Protein AF-A0A1K1QLM5-F1 (afdb_monomer_lite)

Secondary structure (DSSP, 8-state):
--EEEEE--TTPPPEEEEEE----HHHHHHHHT--GGGS-SEEE-TT-SS--EEEEEEEETTEEEEEEEES---TTTTHHHHHHHHHS-GGGPPP--HHHHHHHHHHH-GGG-EEE----

Radius of gyration: 15.7 Å; chains: 1; bounding box: 40×31×37 Å

Sequence (120 aa):
MTITFRGELENEKDSILYATTNLPSSKIRKLSEINVDSLGVFYSNPCIADGDIKVYEFIKGSKTKRIQIQNYYHSELSPTVELINEIVPDKFKMYYDKADLIESLERCGQSQIRMSWDEN

Structure (mmCIF, N/CA/C/O backbone):
data_AF-A0A1K1QLM5-F1
#
_entry.id   AF-A0A1K1QLM5-F1
#
loop_
_atom_site.group_PDB
_atom_site.id
_atom_site.type_symbol
_atom_site.label_atom_id
_atom_site.label_alt_id
_atom_site.label_comp_id
_atom_site.label_asym_id
_atom_site.label_entity_id
_atom_site.label_seq_id
_atom_site.pdbx_PDB_ins_code
_atom_site.Cartn_x
_atom_site.Cartn_y
_atom_site.Cartn_z
_atom_site.occupancy
_atom_site.B_iso_or_equiv
_atom_site.auth_seq_id
_atom_site.auth_comp_id
_atom_site.auth_asym_id
_atom_site.auth_atom_id
_atom_site.pdbx_PDB_model_num
ATOM 1 N N . MET A 1 1 ? -7.301 -4.350 15.542 1.00 74.81 1 MET A N 1
ATOM 2 C CA . MET A 1 1 ? -7.401 -4.003 14.109 1.00 74.81 1 MET A CA 1
ATOM 3 C C . MET A 1 1 ? -8.792 -4.397 13.645 1.00 74.81 1 MET A C 1
ATOM 5 O O . MET A 1 1 ? -9.299 -5.404 14.121 1.00 74.81 1 MET A O 1
ATOM 9 N N . THR A 1 2 ? -9.390 -3.608 12.762 1.00 85.75 2 THR A N 1
ATOM 10 C CA . THR A 1 2 ? -10.685 -3.887 12.129 1.00 85.75 2 THR A CA 1
ATOM 11 C C . THR A 1 2 ? -10.489 -3.658 10.639 1.00 85.75 2 THR A C 1
ATOM 13 O O . THR A 1 2 ? -9.841 -2.680 10.272 1.00 85.75 2 THR A O 1
ATOM 16 N N . ILE A 1 3 ? -11.006 -4.546 9.793 1.00 85.88 3 ILE A N 1
ATOM 17 C CA . ILE A 1 3 ? -11.083 -4.296 8.350 1.00 85.88 3 ILE A CA 1
ATOM 18 C C . ILE A 1 3 ? -12.497 -3.816 8.060 1.00 85.88 3 ILE A C 1
ATOM 20 O O . ILE A 1 3 ? -13.448 -4.523 8.390 1.00 85.88 3 ILE A O 1
ATOM 24 N N . THR A 1 4 ? -12.620 -2.638 7.452 1.00 88.62 4 THR A N 1
ATOM 25 C CA . THR A 1 4 ? -13.902 -2.009 7.121 1.00 88.62 4 THR A CA 1
ATOM 26 C C . THR A 1 4 ? -13.894 -1.604 5.654 1.00 88.62 4 THR A C 1
ATOM 28 O O . THR A 1 4 ? -13.027 -0.841 5.240 1.00 88.62 4 THR A O 1
ATOM 31 N N . PHE A 1 5 ? -14.873 -2.079 4.889 1.00 86.88 5 PHE A N 1
ATOM 32 C CA . PHE A 1 5 ? -15.159 -1.604 3.539 1.00 86.88 5 PHE A CA 1
ATOM 33 C C . PHE A 1 5 ? -16.334 -0.646 3.610 1.00 86.88 5 PHE A C 1
ATOM 35 O O . PHE A 1 5 ? -17.389 -0.987 4.157 1.00 86.88 5 PHE A O 1
ATOM 42 N N . ARG A 1 6 ? -16.135 0.547 3.060 1.00 86.44 6 ARG A N 1
ATOM 43 C CA . ARG A 1 6 ? -17.157 1.582 2.957 1.00 86.44 6 ARG A CA 1
ATOM 44 C C . ARG A 1 6 ? -17.550 1.762 1.502 1.00 86.44 6 ARG A C 1
ATOM 46 O O . ARG A 1 6 ? -16.713 1.606 0.616 1.00 86.44 6 ARG A O 1
ATOM 53 N N . GLY A 1 7 ? -18.829 2.018 1.281 1.00 80.44 7 GLY A N 1
ATOM 54 C CA . GLY A 1 7 ? -19.364 2.388 -0.017 1.00 80.44 7 GLY A CA 1
ATOM 55 C C . GLY A 1 7 ? -19.505 3.896 -0.083 1.00 80.44 7 GLY A C 1
ATOM 56 O O . GLY A 1 7 ? -20.180 4.478 0.763 1.00 80.44 7 GLY A O 1
ATOM 57 N N . GLU A 1 8 ? -18.887 4.498 -1.092 1.00 65.81 8 GLU A N 1
ATOM 58 C CA . GLU A 1 8 ? -19.077 5.900 -1.448 1.00 65.81 8 GLU A CA 1
ATOM 59 C C . GLU A 1 8 ? -19.290 5.957 -2.964 1.00 65.81 8 GLU A C 1
ATOM 61 O O . GLU A 1 8 ? -18.350 5.810 -3.744 1.00 65.81 8 GLU A O 1
ATOM 66 N N . LEU A 1 9 ? -20.544 6.103 -3.391 1.00 61.78 9 LEU A N 1
ATOM 67 C CA . LEU A 1 9 ? -20.874 6.558 -4.740 1.00 61.78 9 LEU A CA 1
ATOM 68 C C . LEU A 1 9 ? -21.291 8.025 -4.662 1.00 61.78 9 LEU A C 1
ATOM 70 O O . LEU A 1 9 ? -21.792 8.491 -3.636 1.00 61.78 9 LEU A O 1
ATOM 74 N N . GLU A 1 10 ? -21.082 8.766 -5.748 1.00 57.22 10 GLU A N 1
ATOM 75 C CA . GLU A 1 10 ? -21.522 10.156 -5.841 1.00 57.22 10 GLU A CA 1
ATOM 76 C C . GLU A 1 10 ? -23.041 10.229 -5.578 1.00 57.22 10 GLU A C 1
ATOM 78 O O . GLU A 1 10 ? -23.832 9.631 -6.306 1.00 57.22 10 GLU A O 1
ATOM 83 N N . ASN A 1 11 ? -23.441 10.964 -4.531 1.00 69.31 11 ASN A N 1
ATOM 84 C CA . ASN A 1 11 ? -24.813 11.089 -3.999 1.00 69.31 11 ASN A CA 1
ATOM 85 C C . ASN A 1 11 ? -25.336 9.942 -3.110 1.00 69.31 11 ASN A C 1
ATOM 87 O O . ASN A 1 11 ? -26.511 9.960 -2.735 1.00 69.31 11 ASN A O 1
ATOM 91 N N . GLU A 1 12 ? -24.497 8.990 -2.702 1.00 69.69 12 GLU A N 1
ATOM 92 C CA . GLU A 1 12 ? -24.855 7.998 -1.685 1.00 69.69 12 GLU A CA 1
ATOM 93 C C . GLU A 1 12 ? -24.333 8.384 -0.295 1.00 69.69 12 GLU A C 1
ATOM 95 O O . GLU A 1 12 ? -23.310 9.049 -0.133 1.00 69.69 12 GLU A O 1
ATOM 100 N N . LYS A 1 13 ? -25.068 7.976 0.745 1.00 72.31 13 LYS A N 1
ATOM 101 C CA . LYS A 1 13 ? -24.639 8.164 2.132 1.00 72.31 13 LYS A CA 1
ATOM 102 C C . LYS A 1 13 ? -23.545 7.147 2.457 1.00 72.31 13 LYS A C 1
ATOM 104 O O . LYS A 1 13 ? -23.764 5.958 2.234 1.00 72.31 13 LYS A O 1
ATOM 109 N N . ASP A 1 14 ? -22.443 7.608 3.057 1.00 80.56 14 ASP A N 1
ATOM 110 C CA . ASP A 1 14 ? -21.376 6.736 3.571 1.00 80.56 14 ASP A CA 1
ATOM 111 C C . ASP A 1 14 ? -21.991 5.597 4.401 1.00 80.56 14 ASP A C 1
ATOM 113 O O . ASP A 1 14 ? -22.734 5.819 5.370 1.00 80.56 14 ASP A O 1
ATOM 117 N N . SER A 1 15 ? -21.736 4.368 3.961 1.00 86.31 15 SER A N 1
ATOM 118 C CA . SER A 1 15 ? -22.265 3.160 4.574 1.00 86.31 15 SER A CA 1
ATOM 119 C C . SER A 1 15 ? -21.191 2.084 4.669 1.00 86.31 15 SER A C 1
ATOM 121 O O . SER A 1 15 ? -20.355 1.901 3.784 1.00 86.31 15 SER A O 1
ATOM 123 N N . ILE A 1 16 ? -21.219 1.340 5.775 1.00 89.38 16 ILE A N 1
ATOM 124 C CA . ILE A 1 16 ? -20.337 0.190 5.972 1.00 89.38 16 ILE A CA 1
ATOM 125 C C . ILE A 1 16 ? -20.916 -0.989 5.188 1.00 89.38 16 ILE A C 1
ATOM 127 O O . ILE A 1 16 ? -21.965 -1.522 5.547 1.00 89.38 16 ILE A O 1
ATOM 131 N N . LEU A 1 17 ? -20.209 -1.419 4.146 1.00 89.81 17 LEU A N 1
ATOM 132 C CA . LEU A 1 17 ? -20.589 -2.564 3.313 1.00 89.81 17 LEU A CA 1
ATOM 133 C C . LEU A 1 17 ? -20.152 -3.894 3.932 1.00 89.81 17 LEU A C 1
ATOM 135 O O . LEU A 1 17 ? -20.796 -4.926 3.740 1.00 89.81 17 LEU A O 1
ATOM 139 N N . TYR A 1 18 ? -19.034 -3.872 4.657 1.00 90.38 18 TYR A N 1
ATOM 140 C CA . TYR A 1 18 ? -18.491 -5.022 5.368 1.00 90.38 18 TYR A CA 1
ATOM 141 C C . TYR A 1 18 ? -17.552 -4.564 6.475 1.00 90.38 18 TYR A C 1
ATOM 143 O O . TYR A 1 18 ? -16.768 -3.635 6.289 1.00 90.38 18 TYR A O 1
ATOM 151 N N . ALA A 1 19 ? -17.601 -5.244 7.615 1.00 92.12 19 ALA A N 1
ATOM 152 C CA . ALA A 1 19 ? -16.630 -5.066 8.678 1.00 92.12 19 ALA A CA 1
ATOM 153 C C . ALA A 1 19 ? -16.320 -6.407 9.340 1.00 92.12 19 ALA A C 1
ATOM 155 O O . ALA A 1 19 ? -17.219 -7.217 9.572 1.00 92.12 19 ALA A O 1
ATOM 156 N N . THR A 1 20 ? -15.054 -6.632 9.677 1.00 90.25 20 THR A N 1
ATOM 157 C CA . THR A 1 20 ? -14.638 -7.789 10.473 1.00 90.25 20 THR A CA 1
ATOM 158 C C . THR A 1 20 ? -13.543 -7.419 11.463 1.00 90.25 20 THR A C 1
ATOM 160 O O . THR A 1 20 ? -12.608 -6.672 11.161 1.00 90.25 20 THR A O 1
ATOM 163 N N . THR A 1 21 ? -13.669 -7.966 12.668 1.00 88.81 21 THR A N 1
ATOM 164 C CA . THR A 1 21 ? -12.654 -7.949 13.729 1.00 88.81 21 THR A CA 1
ATOM 165 C C . THR A 1 21 ? -12.020 -9.325 13.928 1.00 88.81 21 THR A C 1
ATOM 167 O O . THR A 1 21 ? -11.036 -9.444 14.657 1.00 88.81 21 THR A O 1
ATOM 170 N N . ASN A 1 22 ? -12.549 -10.362 13.266 1.00 85.38 22 ASN A N 1
ATOM 171 C CA . ASN A 1 22 ? -11.998 -11.709 13.307 1.00 85.38 22 ASN A CA 1
ATOM 172 C C . ASN A 1 22 ? -10.812 -11.796 12.347 1.00 85.38 22 ASN A C 1
ATOM 174 O O . ASN A 1 22 ? -10.950 -12.163 11.181 1.00 85.38 22 ASN A O 1
ATOM 178 N N . LEU A 1 23 ? -9.655 -11.372 12.842 1.00 83.00 23 LEU A N 1
ATOM 179 C CA . LEU A 1 23 ? -8.443 -11.248 12.057 1.00 83.00 23 LEU A CA 1
ATOM 180 C C . LEU A 1 23 ? -7.375 -12.217 12.597 1.00 83.00 23 LEU A C 1
ATOM 182 O O . LEU A 1 23 ? -7.149 -12.262 13.809 1.00 83.00 23 LEU A O 1
ATOM 186 N N . PRO A 1 24 ? -6.681 -12.979 11.735 1.00 83.62 24 PRO A N 1
ATOM 187 C CA . PRO A 1 24 ? -5.674 -13.939 12.173 1.00 83.62 24 PRO A CA 1
ATOM 188 C C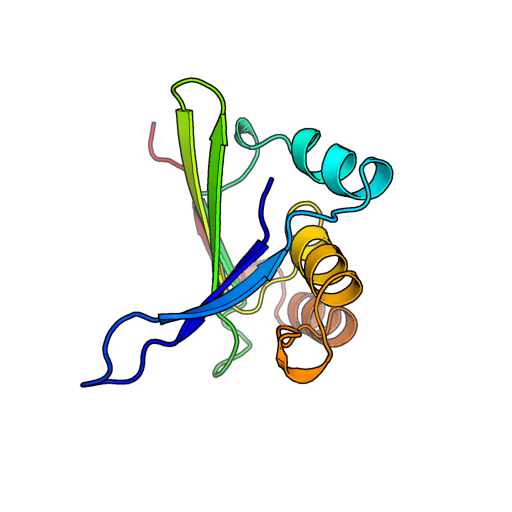 . PRO A 1 24 ? -4.464 -13.228 12.797 1.00 83.62 24 PRO A C 1
ATOM 190 O O . PRO A 1 24 ? -3.661 -12.604 12.098 1.00 83.62 24 PRO A O 1
ATOM 193 N N . SER A 1 25 ? -4.300 -13.359 14.118 1.00 81.81 25 SER A N 1
ATOM 194 C CA . SER A 1 25 ? -3.278 -12.653 14.911 1.00 81.81 25 SER A CA 1
ATOM 195 C C . SER A 1 25 ? -1.854 -12.835 14.380 1.00 81.81 25 SER A C 1
ATOM 197 O O . SER A 1 25 ? -1.076 -11.882 14.352 1.00 81.81 25 SER A O 1
ATOM 199 N N . SER A 1 26 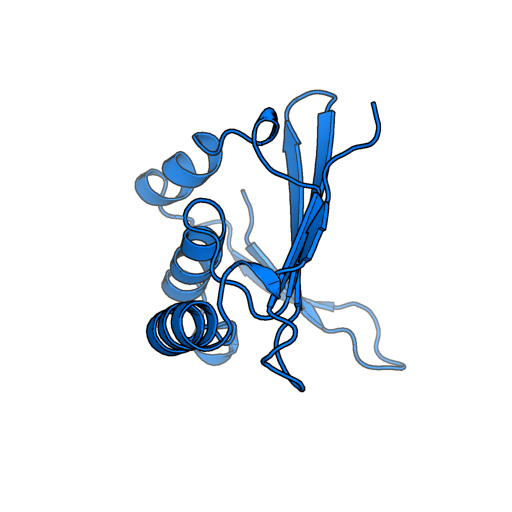? -1.514 -14.042 13.915 1.00 79.94 26 SER A N 1
ATOM 200 C CA . SER A 1 26 ? -0.199 -14.352 13.337 1.00 79.94 26 SER A CA 1
ATOM 201 C C . SER A 1 26 ? 0.091 -13.566 12.059 1.00 79.94 26 SER A C 1
ATOM 203 O O . SER A 1 26 ? 1.239 -13.199 11.817 1.00 79.94 26 SER A O 1
ATOM 205 N N . LYS A 1 27 ? -0.935 -13.274 11.252 1.00 73.12 27 LYS A N 1
ATOM 206 C CA . LYS A 1 27 ? -0.773 -12.513 10.014 1.00 73.12 27 LYS A CA 1
ATOM 207 C C . LYS A 1 27 ? -0.779 -11.003 10.262 1.00 73.12 27 LYS A C 1
ATOM 209 O O . LYS A 1 27 ? 0.034 -10.302 9.673 1.00 73.12 27 LYS A O 1
ATOM 214 N N . ILE A 1 28 ? -1.612 -10.508 11.184 1.00 80.62 28 ILE A N 1
ATOM 215 C CA . ILE A 1 28 ? -1.631 -9.077 11.549 1.00 80.62 28 ILE A CA 1
ATOM 216 C C . ILE A 1 28 ? -0.313 -8.639 12.180 1.00 80.62 28 ILE A C 1
ATOM 218 O O . ILE A 1 28 ? 0.136 -7.522 11.944 1.00 80.62 28 ILE A O 1
ATOM 222 N N . ARG A 1 29 ? 0.326 -9.506 12.975 1.00 83.19 29 ARG A N 1
ATOM 223 C CA . ARG A 1 29 ? 1.603 -9.177 13.619 1.00 83.19 29 ARG A CA 1
ATOM 224 C C . ARG A 1 29 ? 2.664 -8.735 12.605 1.00 83.19 29 ARG A C 1
ATOM 226 O O . ARG A 1 29 ? 3.392 -7.790 12.891 1.00 83.19 29 ARG A O 1
ATOM 233 N N . LYS A 1 30 ? 2.669 -9.312 11.400 1.00 80.44 30 LYS A N 1
ATOM 234 C CA . LYS A 1 30 ? 3.572 -8.905 10.311 1.00 80.44 30 LYS A CA 1
ATOM 235 C C . LYS A 1 30 ? 3.401 -7.434 9.913 1.00 80.44 30 LYS A C 1
ATOM 237 O O . LYS A 1 30 ? 4.378 -6.774 9.597 1.00 80.44 30 LYS A O 1
ATOM 242 N N . LEU A 1 31 ? 2.184 -6.885 9.994 1.00 82.69 31 LEU A N 1
ATOM 243 C CA . LEU A 1 31 ? 1.930 -5.465 9.712 1.00 82.69 31 LEU A CA 1
ATOM 244 C C . LEU A 1 31 ? 2.581 -4.543 10.749 1.00 82.69 31 LEU A C 1
ATOM 246 O O . LEU A 1 31 ? 3.002 -3.439 10.422 1.00 82.69 31 LEU A O 1
ATOM 250 N N . SER A 1 32 ? 2.670 -4.993 12.004 1.00 82.25 32 SER A N 1
ATOM 251 C CA . SER A 1 32 ? 3.289 -4.212 13.085 1.00 82.25 32 SER A CA 1
ATOM 252 C C . SER A 1 32 ? 4.817 -4.141 12.990 1.00 82.25 32 SER A C 1
ATOM 254 O O . SER A 1 32 ? 5.427 -3.264 13.606 1.00 82.25 32 SER A O 1
ATOM 256 N N . GLU A 1 33 ? 5.414 -5.049 12.213 1.00 85.81 33 GLU A N 1
ATOM 257 C CA . GLU A 1 33 ? 6.857 -5.159 11.978 1.00 85.81 33 GLU A CA 1
ATOM 258 C C . GLU A 1 33 ? 7.338 -4.230 10.847 1.00 85.81 33 GLU A C 1
ATOM 260 O O . GLU A 1 33 ? 8.541 -4.028 10.711 1.00 85.81 33 GLU A O 1
ATOM 265 N N . ILE A 1 34 ? 6.421 -3.610 10.088 1.00 87.31 34 ILE A N 1
ATOM 266 C CA . ILE A 1 34 ? 6.754 -2.632 9.041 1.00 87.31 34 ILE A CA 1
ATOM 267 C C . ILE A 1 34 ? 7.466 -1.427 9.667 1.00 87.31 34 ILE A C 1
ATOM 269 O O . ILE A 1 34 ? 6.945 -0.768 10.579 1.00 87.31 34 ILE A O 1
ATOM 273 N N . ASN A 1 35 ? 8.656 -1.111 9.152 1.00 88.50 35 ASN A N 1
ATOM 274 C CA . ASN A 1 35 ? 9.419 0.050 9.584 1.00 88.50 35 ASN A CA 1
ATOM 275 C C . ASN A 1 35 ? 8.960 1.306 8.833 1.00 88.50 35 ASN A C 1
ATOM 277 O O . ASN A 1 35 ? 9.562 1.742 7.861 1.00 88.50 35 ASN A O 1
ATOM 281 N N . VAL A 1 36 ? 7.877 1.911 9.312 1.00 87.94 36 VAL A N 1
ATOM 282 C CA . VAL A 1 36 ? 7.248 3.092 8.693 1.00 87.94 36 VAL A CA 1
ATOM 283 C C . VAL A 1 36 ? 8.227 4.266 8.502 1.00 87.94 36 VAL A C 1
ATOM 285 O O . VAL A 1 36 ? 8.122 5.014 7.528 1.00 87.94 36 VAL A O 1
ATOM 288 N N . ASP A 1 37 ? 9.208 4.421 9.396 1.00 87.75 37 ASP A N 1
ATOM 289 C CA . ASP A 1 37 ? 10.192 5.504 9.315 1.00 87.75 37 ASP A CA 1
ATOM 290 C C . ASP A 1 37 ? 11.151 5.329 8.112 1.00 87.75 37 ASP A C 1
ATOM 292 O O . ASP A 1 37 ? 11.608 6.330 7.569 1.00 87.75 37 ASP A O 1
ATOM 296 N N . SER A 1 38 ? 11.402 4.100 7.630 1.00 90.81 38 SER A N 1
ATOM 297 C CA . SER A 1 38 ? 12.276 3.839 6.468 1.00 90.81 38 SER A CA 1
ATOM 298 C C . SER A 1 38 ? 11.572 3.878 5.114 1.00 90.81 38 SER A C 1
ATOM 300 O O . SER A 1 38 ? 12.212 3.621 4.099 1.00 90.81 38 SER A O 1
ATOM 302 N N . LEU A 1 39 ? 10.273 4.170 5.078 1.00 93.12 39 LEU A N 1
ATOM 303 C CA . LEU A 1 39 ? 9.501 4.240 3.838 1.00 93.12 39 LEU A CA 1
ATOM 304 C C . LEU A 1 39 ? 9.449 5.674 3.296 1.00 93.12 39 LEU A C 1
ATOM 306 O O . LEU A 1 39 ? 9.458 6.636 4.059 1.00 93.12 39 LEU A O 1
ATOM 310 N N . GLY A 1 40 ? 9.369 5.832 1.983 1.00 94.38 40 GLY A N 1
ATOM 311 C CA . GLY A 1 40 ? 9.040 7.089 1.322 1.00 94.38 40 GLY A CA 1
ATOM 312 C C . GLY A 1 40 ? 7.556 7.415 1.473 1.00 94.38 40 GLY A C 1
ATOM 313 O O . GLY A 1 40 ? 6.786 6.641 2.044 1.00 94.38 40 GLY A O 1
ATOM 314 N N . VAL A 1 41 ? 7.143 8.561 0.944 1.00 96.19 41 VAL A N 1
ATOM 315 C CA . VAL A 1 41 ? 5.733 8.993 0.936 1.00 96.19 41 VAL A CA 1
ATOM 316 C C . VAL A 1 41 ? 5.047 8.736 -0.398 1.00 96.19 41 VAL A C 1
ATOM 318 O O . VAL A 1 41 ? 3.819 8.720 -0.472 1.00 96.19 41 VAL A O 1
ATOM 321 N N . PHE A 1 42 ? 5.823 8.502 -1.454 1.00 96.81 42 PHE A N 1
ATOM 322 C CA . PHE A 1 42 ? 5.302 8.266 -2.791 1.00 96.81 42 PHE A CA 1
ATOM 323 C C . PHE A 1 42 ? 6.163 7.266 -3.552 1.00 96.81 42 PHE A C 1
ATOM 325 O O . PHE A 1 42 ? 7.388 7.388 -3.572 1.00 96.81 42 PHE A O 1
ATOM 332 N N . TYR A 1 43 ? 5.501 6.324 -4.219 1.00 95.94 43 TYR A N 1
ATOM 333 C CA . TYR A 1 43 ? 6.097 5.365 -5.141 1.00 95.94 43 TYR A CA 1
ATOM 334 C C . TYR A 1 43 ? 5.198 5.231 -6.363 1.00 95.94 43 TYR A C 1
ATOM 336 O O . TYR A 1 43 ? 4.008 4.940 -6.227 1.00 95.94 43 TYR A O 1
ATOM 344 N N . SER A 1 44 ? 5.744 5.423 -7.559 1.00 95.12 44 SER A N 1
ATOM 345 C CA . SER A 1 44 ? 4.967 5.323 -8.790 1.00 95.12 44 SER A CA 1
ATOM 346 C C . SER A 1 44 ? 5.770 4.712 -9.928 1.00 95.12 44 SER A C 1
ATOM 348 O O . SER A 1 44 ? 6.904 5.118 -10.203 1.00 95.12 44 SER A O 1
ATOM 350 N N . ASN A 1 45 ? 5.151 3.736 -10.591 1.00 95.00 45 ASN A N 1
ATOM 351 C CA . ASN A 1 45 ? 5.582 3.230 -11.885 1.00 95.00 45 ASN A CA 1
ATOM 352 C C . ASN A 1 45 ? 4.772 3.936 -12.989 1.00 95.00 45 ASN A C 1
ATOM 354 O O . ASN A 1 45 ? 3.624 3.557 -13.239 1.00 95.00 45 ASN A O 1
ATOM 358 N N . PRO A 1 46 ? 5.338 4.946 -13.671 1.00 93.38 46 PRO A N 1
ATOM 359 C CA . PRO A 1 46 ? 4.604 5.695 -14.686 1.00 93.38 46 PRO A CA 1
ATOM 360 C C . PRO A 1 46 ? 4.434 4.926 -16.004 1.00 93.38 46 PRO A C 1
ATOM 362 O O . PRO A 1 46 ? 3.708 5.393 -16.876 1.00 93.38 46 PRO A O 1
ATOM 365 N N . CYS A 1 47 ? 5.091 3.772 -16.177 1.00 92.50 47 CYS A N 1
ATOM 366 C CA . CYS A 1 47 ? 4.961 2.964 -17.389 1.00 92.50 47 CYS A CA 1
ATOM 367 C C . CYS A 1 47 ? 3.613 2.233 -17.489 1.00 92.50 47 CYS A C 1
ATOM 369 O O . CYS A 1 47 ? 3.296 1.684 -18.543 1.00 92.50 47 CYS A O 1
ATOM 371 N N . ILE A 1 48 ? 2.819 2.228 -16.415 1.00 88.81 48 ILE A N 1
ATOM 372 C CA . ILE A 1 48 ? 1.435 1.752 -16.412 1.00 88.81 48 ILE A CA 1
ATOM 373 C C . ILE A 1 48 ? 0.529 2.991 -16.407 1.00 88.81 48 ILE A C 1
ATOM 375 O O . ILE A 1 48 ? 0.463 3.709 -15.409 1.00 88.81 48 ILE A O 1
ATOM 379 N N . ALA A 1 49 ? -0.112 3.266 -17.548 1.00 77.38 49 ALA A N 1
ATOM 380 C CA . ALA A 1 49 ? -0.856 4.508 -17.788 1.00 77.38 49 ALA A CA 1
ATOM 381 C C . ALA A 1 49 ? -2.196 4.581 -17.041 1.00 77.38 49 ALA A C 1
ATOM 383 O O . ALA A 1 49 ? -2.585 5.654 -16.591 1.00 77.38 49 ALA A O 1
ATOM 384 N N . ASP A 1 50 ? -2.880 3.447 -16.914 1.00 77.00 50 ASP A N 1
ATOM 385 C CA . ASP A 1 50 ? -4.175 3.332 -16.256 1.00 77.00 50 ASP A CA 1
ATOM 386 C C . ASP A 1 50 ? -4.064 2.206 -15.239 1.00 77.00 50 ASP A C 1
ATOM 388 O O . ASP A 1 50 ? -3.591 1.115 -15.569 1.00 77.00 50 ASP A O 1
ATOM 392 N N . GLY A 1 51 ? -4.401 2.475 -13.984 1.00 77.69 51 GLY A N 1
ATOM 393 C CA . GLY A 1 51 ? -4.173 1.467 -12.968 1.00 77.69 51 GLY A CA 1
ATOM 394 C C . GLY A 1 51 ? -4.561 1.872 -11.564 1.00 77.69 51 GLY A C 1
ATOM 395 O O . GLY A 1 51 ? -5.477 2.654 -11.331 1.00 77.69 51 GLY A O 1
ATOM 396 N N . ASP A 1 52 ? -3.880 1.256 -10.617 1.00 85.88 52 ASP A N 1
ATOM 397 C CA . ASP A 1 52 ? -4.305 1.183 -9.239 1.00 85.88 52 ASP A CA 1
ATOM 398 C C . ASP A 1 52 ? -3.487 2.128 -8.354 1.00 85.88 52 ASP A C 1
ATOM 400 O O . ASP A 1 52 ? -2.254 2.202 -8.424 1.00 85.88 52 ASP A O 1
ATOM 404 N N . ILE A 1 53 ? -4.213 2.862 -7.510 1.00 91.56 53 ILE A N 1
ATOM 405 C CA . ILE A 1 53 ? -3.659 3.770 -6.514 1.00 91.56 53 ILE A CA 1
ATOM 406 C C . ILE A 1 53 ? -4.059 3.246 -5.142 1.00 91.56 53 ILE A C 1
ATOM 408 O O . ILE A 1 53 ? -5.241 3.144 -4.817 1.00 91.56 53 ILE A O 1
ATOM 412 N N . LYS A 1 54 ? -3.059 2.979 -4.307 1.00 92.81 54 LYS A N 1
ATOM 413 C CA . LYS A 1 54 ? -3.239 2.562 -2.919 1.00 92.81 54 LYS A CA 1
ATOM 414 C C . LYS A 1 54 ? -2.616 3.592 -1.994 1.00 92.81 54 LYS A C 1
ATOM 416 O O . LYS A 1 54 ? -1.473 4.005 -2.176 1.00 92.81 54 LYS A O 1
ATOM 421 N N . VAL A 1 55 ? -3.379 4.001 -0.989 1.00 94.00 55 VAL A N 1
ATOM 422 C CA . VAL A 1 55 ? -2.931 4.932 0.046 1.00 94.00 55 VAL A CA 1
ATOM 423 C C . VAL A 1 55 ? -2.872 4.180 1.366 1.00 94.00 55 VAL A C 1
ATOM 425 O O . VAL A 1 55 ? -3.876 3.655 1.839 1.00 94.00 55 VAL A O 1
ATOM 428 N N . TYR A 1 56 ? -1.687 4.147 1.957 1.00 92.69 56 TYR A N 1
ATOM 429 C CA . TYR A 1 56 ? -1.421 3.561 3.258 1.00 92.69 56 TYR A CA 1
ATOM 430 C C . TYR A 1 56 ? -1.276 4.672 4.282 1.00 92.69 56 TYR A C 1
ATOM 432 O O . TYR A 1 56 ? -0.413 5.536 4.145 1.00 92.69 56 TYR A O 1
ATOM 440 N N . GLU A 1 57 ? -2.099 4.639 5.321 1.00 92.50 57 GLU A N 1
ATOM 441 C CA . GLU A 1 57 ? -1.961 5.523 6.469 1.00 92.50 57 GLU A CA 1
ATOM 442 C C . GLU A 1 57 ? -1.570 4.695 7.692 1.00 92.50 57 GLU A C 1
ATOM 444 O O . GLU A 1 57 ? -2.303 3.810 8.136 1.00 92.50 57 GLU A O 1
ATOM 449 N N . PHE A 1 58 ? -0.382 4.970 8.221 1.00 89.44 58 PHE A N 1
ATOM 450 C CA . PHE A 1 58 ? 0.146 4.332 9.415 1.00 89.44 58 PHE A CA 1
ATOM 451 C C . PHE A 1 58 ? 0.080 5.302 10.583 1.00 89.44 58 PHE A C 1
ATOM 453 O O . PHE A 1 58 ? 0.648 6.390 10.523 1.00 89.44 58 PHE A O 1
ATOM 460 N N . ILE A 1 59 ? -0.556 4.872 11.671 1.00 88.62 59 ILE A N 1
ATOM 461 C CA . ILE A 1 59 ? -0.628 5.621 12.926 1.00 88.62 59 ILE A CA 1
ATOM 462 C C . ILE A 1 59 ? 0.080 4.793 14.001 1.00 88.62 59 ILE A C 1
ATOM 464 O O . ILE A 1 59 ? -0.384 3.710 14.367 1.00 88.62 59 ILE A O 1
ATOM 468 N N . LYS A 1 60 ? 1.225 5.279 14.496 1.00 82.94 60 LYS A N 1
ATOM 469 C CA . LYS A 1 60 ? 2.035 4.607 15.526 1.00 82.94 60 LYS A CA 1
AT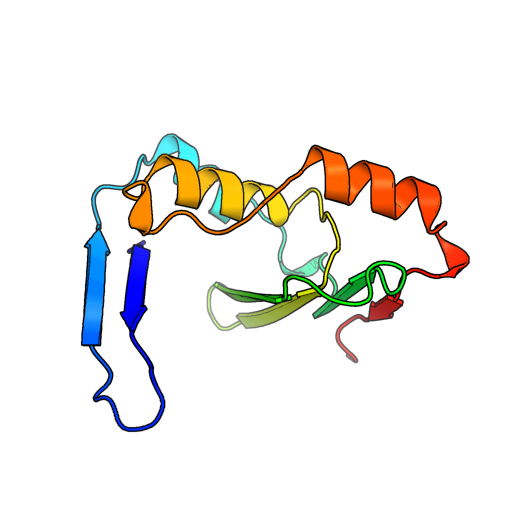OM 470 C C . LYS A 1 60 ? 2.439 5.608 16.608 1.00 82.94 60 LYS A C 1
ATOM 472 O O . LYS A 1 60 ? 3.315 6.448 16.409 1.00 82.94 60 LYS A O 1
ATOM 477 N N . GLY A 1 61 ? 1.801 5.506 17.775 1.00 83.62 61 GLY A N 1
ATOM 478 C CA . GLY A 1 61 ? 1.959 6.498 18.841 1.00 83.62 61 GLY A CA 1
ATOM 479 C C . GLY A 1 61 ? 1.412 7.859 18.401 1.00 83.62 61 GLY A C 1
ATOM 480 O O . GLY A 1 61 ? 0.259 7.943 17.994 1.00 83.62 61 GLY A O 1
ATOM 481 N N . SER A 1 62 ? 2.239 8.905 18.469 1.00 84.94 62 SER A N 1
ATOM 482 C CA . SER A 1 62 ? 1.908 10.258 17.992 1.00 84.94 62 SER A CA 1
ATOM 483 C C . SER A 1 62 ? 2.288 10.518 16.530 1.00 84.94 62 SER A C 1
ATOM 485 O O . SER A 1 62 ? 2.037 11.612 16.028 1.00 84.94 62 SER A O 1
ATOM 487 N N . LYS A 1 63 ? 2.916 9.552 15.847 1.00 82.75 63 LYS A N 1
ATOM 48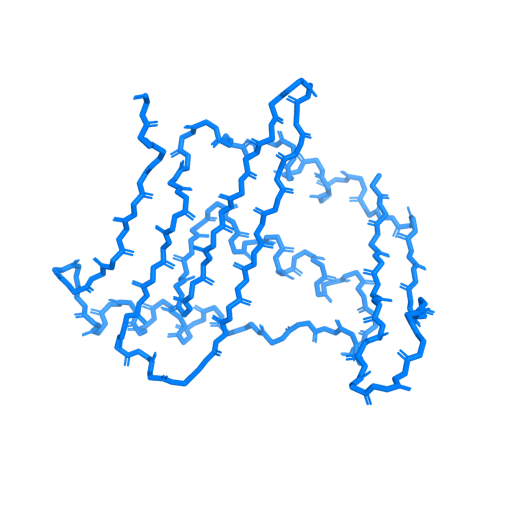8 C CA . LYS A 1 63 ? 3.314 9.691 14.445 1.00 82.75 63 LYS A CA 1
ATOM 489 C C . LYS A 1 63 ? 2.211 9.173 13.527 1.00 82.75 63 LYS A C 1
ATOM 491 O O . LYS A 1 63 ? 1.763 8.035 13.685 1.00 82.75 63 LYS A O 1
ATOM 496 N N . THR A 1 64 ? 1.870 9.977 12.527 1.00 90.56 64 THR A N 1
ATOM 497 C CA . THR A 1 64 ? 1.067 9.566 11.374 1.00 90.56 64 THR A CA 1
ATOM 498 C C . THR A 1 64 ? 1.930 9.685 10.130 1.00 90.56 64 THR A C 1
ATOM 500 O O . THR A 1 64 ? 2.554 10.722 9.923 1.00 90.56 64 THR A O 1
ATOM 503 N N . LYS A 1 65 ? 1.963 8.641 9.302 1.00 91.38 65 LYS A N 1
ATOM 504 C CA . LYS A 1 65 ? 2.630 8.668 8.000 1.00 91.38 65 LYS A CA 1
ATOM 505 C C . LYS A 1 65 ? 1.688 8.180 6.920 1.00 91.38 65 LYS A C 1
ATOM 507 O O . LYS A 1 65 ? 1.071 7.124 7.066 1.00 91.38 65 LYS A O 1
ATOM 512 N N . ARG A 1 66 ? 1.611 8.941 5.834 1.00 95.25 66 ARG A N 1
ATOM 513 C CA . ARG A 1 66 ? 0.793 8.627 4.668 1.00 95.25 66 ARG A CA 1
ATOM 514 C C . ARG A 1 66 ? 1.700 8.310 3.488 1.00 95.25 66 ARG A C 1
ATOM 516 O O . ARG A 1 66 ? 2.582 9.094 3.162 1.00 95.25 66 ARG A O 1
ATOM 523 N N . ILE A 1 67 ? 1.475 7.161 2.866 1.00 96.00 67 ILE A N 1
ATOM 524 C CA . ILE A 1 67 ? 2.280 6.642 1.762 1.00 96.00 67 ILE A CA 1
ATOM 525 C C . ILE A 1 67 ? 1.344 6.329 0.605 1.00 96.00 67 ILE A C 1
ATOM 527 O O . ILE A 1 67 ? 0.377 5.589 0.770 1.00 96.00 67 ILE A O 1
ATOM 531 N N . GLN A 1 68 ? 1.627 6.873 -0.570 1.00 95.75 68 GLN A N 1
ATOM 532 C CA . GLN A 1 68 ? 0.866 6.613 -1.782 1.00 95.75 68 GLN A CA 1
ATOM 533 C C . GLN A 1 68 ? 1.681 5.746 -2.740 1.00 95.75 68 GLN A C 1
ATOM 535 O O . GLN A 1 68 ? 2.808 6.079 -3.100 1.00 95.75 68 GLN A O 1
ATOM 540 N N . ILE A 1 69 ? 1.089 4.637 -3.166 1.00 95.06 69 ILE A N 1
ATOM 541 C CA . ILE A 1 69 ? 1.644 3.718 -4.153 1.00 95.06 69 ILE A CA 1
ATOM 542 C C . ILE A 1 69 ? 0.763 3.761 -5.394 1.00 95.06 69 ILE A C 1
ATOM 544 O O . ILE A 1 69 ? -0.458 3.655 -5.290 1.00 95.06 69 ILE A O 1
ATOM 548 N N . GLN A 1 70 ? 1.379 3.898 -6.562 1.00 94.25 70 GLN A N 1
ATOM 549 C CA . GLN A 1 70 ? 0.695 3.872 -7.849 1.00 94.25 70 GLN A CA 1
ATOM 550 C C . GLN A 1 70 ? 1.377 2.874 -8.768 1.00 94.25 70 GLN A C 1
ATOM 552 O O . GLN A 1 70 ? 2.542 3.064 -9.120 1.00 94.25 70 GLN A O 1
ATOM 557 N N . ASN A 1 71 ? 0.664 1.819 -9.161 1.00 92.75 71 ASN A N 1
ATOM 558 C CA . ASN A 1 71 ? 1.166 0.850 -10.142 1.00 92.75 71 ASN A CA 1
ATOM 559 C C . ASN A 1 71 ? 2.544 0.241 -9.797 1.00 92.75 71 ASN A C 1
ATOM 561 O O . ASN A 1 71 ? 3.279 -0.218 -10.668 1.00 92.75 71 ASN A O 1
ATOM 565 N N . TYR A 1 72 ? 2.921 0.254 -8.520 1.00 93.56 72 TYR A N 1
ATOM 566 C CA . TYR A 1 72 ? 4.265 -0.061 -8.053 1.00 93.56 72 TYR A CA 1
ATOM 567 C C . TYR A 1 72 ? 4.204 -1.189 -7.023 1.00 93.56 72 TYR A C 1
ATOM 569 O O . TYR A 1 72 ? 3.444 -1.123 -6.057 1.00 93.56 72 TYR A O 1
ATOM 577 N N . TYR A 1 73 ? 5.023 -2.225 -7.202 1.00 93.94 73 TYR A N 1
ATOM 578 C CA . TYR A 1 73 ? 5.216 -3.250 -6.181 1.00 93.94 73 TYR A CA 1
ATOM 579 C C . TYR A 1 73 ? 6.260 -2.797 -5.153 1.00 93.94 73 TYR A C 1
ATOM 581 O O . TYR A 1 73 ? 7.441 -2.663 -5.467 1.00 93.94 73 TYR A O 1
ATOM 589 N N . HIS A 1 74 ? 5.826 -2.610 -3.906 1.00 93.94 74 HIS A N 1
ATOM 590 C CA . HIS A 1 74 ? 6.693 -2.304 -2.774 1.00 93.94 74 HIS A CA 1
ATOM 591 C C . HIS A 1 74 ? 6.761 -3.512 -1.839 1.00 93.94 74 HIS A C 1
ATOM 593 O O . HIS A 1 74 ? 5.772 -3.867 -1.199 1.00 93.94 74 HIS A O 1
ATOM 599 N N . SER A 1 75 ? 7.937 -4.119 -1.696 1.00 91.88 75 SER A N 1
ATOM 600 C CA . SER A 1 75 ? 8.118 -5.392 -0.977 1.00 91.88 75 SER A CA 1
ATOM 601 C C . SER A 1 75 ? 7.605 -5.393 0.469 1.00 91.88 75 SER A C 1
ATOM 603 O O . SER A 1 75 ? 7.103 -6.416 0.924 1.00 91.88 75 SER A O 1
ATOM 605 N N . GLU A 1 76 ? 7.694 -4.268 1.183 1.00 91.31 76 GLU A N 1
ATOM 606 C CA . GLU A 1 76 ? 7.191 -4.150 2.563 1.00 91.31 76 GLU A CA 1
ATOM 607 C C . GLU A 1 76 ? 5.690 -3.832 2.665 1.00 91.31 76 GLU A C 1
ATOM 609 O O . GLU A 1 76 ? 5.043 -4.225 3.634 1.00 91.31 76 GLU A O 1
ATOM 614 N N . LEU A 1 77 ? 5.115 -3.131 1.679 1.00 91.94 77 LEU A N 1
ATOM 615 C CA . LEU A 1 77 ? 3.740 -2.618 1.752 1.00 91.94 77 LEU A CA 1
ATOM 616 C C . LEU A 1 77 ? 2.761 -3.492 0.976 1.00 91.94 77 LEU A C 1
ATOM 618 O O . LEU A 1 77 ? 1.660 -3.758 1.445 1.00 91.94 77 LEU A O 1
ATOM 622 N N . SER A 1 78 ? 3.145 -3.997 -0.188 1.00 89.19 78 SER A N 1
ATOM 623 C CA . SER A 1 78 ? 2.274 -4.805 -1.037 1.00 89.19 78 SER A CA 1
ATOM 624 C C . SER A 1 78 ? 1.759 -6.104 -0.377 1.00 89.19 78 SER A C 1
ATOM 626 O O . SER A 1 78 ? 0.582 -6.415 -0.577 1.00 89.19 78 SER A O 1
ATOM 628 N N . PRO A 1 79 ? 2.506 -6.805 0.511 1.00 88.62 79 PRO A N 1
ATOM 629 C CA . PRO A 1 79 ? 1.973 -7.955 1.256 1.00 88.62 79 PRO A CA 1
ATOM 630 C C . PRO A 1 79 ? 0.745 -7.651 2.128 1.00 88.62 79 PRO A C 1
ATOM 632 O O . PRO A 1 79 ? -0.012 -8.557 2.476 1.00 88.62 79 PRO A O 1
ATOM 635 N N . THR A 1 80 ? 0.509 -6.386 2.492 1.00 89.75 80 THR A N 1
ATOM 636 C CA . THR A 1 80 ? -0.702 -5.998 3.233 1.00 89.75 80 THR A CA 1
ATOM 637 C C . THR A 1 80 ? -1.980 -6.222 2.413 1.00 89.75 80 THR A C 1
ATOM 639 O O . THR A 1 80 ? -3.017 -6.569 2.976 1.00 89.75 80 THR A O 1
ATOM 642 N N . VAL A 1 81 ? -1.904 -6.081 1.086 1.00 91.12 81 VAL A N 1
ATOM 643 C CA . VAL A 1 81 ? -3.030 -6.273 0.162 1.00 91.12 81 VAL A CA 1
ATOM 644 C C . VAL A 1 81 ? -3.376 -7.753 0.065 1.00 91.12 81 VAL A C 1
ATOM 646 O O . VAL A 1 81 ? -4.542 -8.120 0.191 1.00 91.12 81 VAL A O 1
ATOM 649 N N . GLU A 1 82 ? -2.352 -8.599 -0.080 1.00 89.44 82 GLU A N 1
ATOM 650 C CA . GLU A 1 82 ? -2.477 -10.061 -0.059 1.00 89.44 82 GLU A CA 1
ATOM 651 C C . GLU A 1 82 ? -3.161 -10.513 1.236 1.00 89.44 82 GLU A C 1
ATOM 653 O O . GLU A 1 82 ? -4.158 -11.232 1.199 1.00 89.44 82 GLU A O 1
ATOM 658 N N . LEU A 1 83 ? -2.694 -10.000 2.379 1.00 89.19 83 LEU A N 1
ATOM 659 C CA . LEU A 1 83 ? -3.283 -10.295 3.679 1.00 89.19 83 LEU A CA 1
ATOM 660 C C . LEU A 1 83 ? -4.766 -9.909 3.761 1.00 89.19 83 LEU A C 1
ATOM 662 O O . LEU A 1 83 ? -5.579 -10.702 4.233 1.00 89.19 83 LEU A O 1
ATOM 666 N N . ILE A 1 84 ? -5.135 -8.698 3.337 1.00 90.19 84 ILE A N 1
ATOM 667 C CA . ILE A 1 84 ? -6.538 -8.266 3.377 1.00 90.19 84 ILE A CA 1
ATOM 668 C C . ILE A 1 84 ? -7.387 -9.159 2.464 1.00 90.19 84 ILE A C 1
ATOM 670 O O . ILE A 1 84 ? -8.436 -9.636 2.897 1.00 90.19 84 ILE A O 1
ATOM 674 N N . ASN A 1 85 ? -6.913 -9.459 1.252 1.00 92.00 85 ASN A N 1
ATOM 675 C CA . ASN A 1 85 ? -7.610 -10.318 0.293 1.00 92.00 85 ASN A CA 1
ATOM 676 C C . ASN A 1 85 ? -7.830 -11.748 0.807 1.00 92.00 85 ASN A C 1
ATOM 678 O O . ASN A 1 85 ? -8.835 -12.364 0.472 1.00 92.00 85 ASN A O 1
ATOM 682 N N . GLU A 1 86 ? -6.931 -12.281 1.632 1.00 89.94 86 GLU A N 1
ATOM 683 C CA . GLU A 1 86 ? -7.106 -13.591 2.273 1.00 89.94 86 GLU A CA 1
ATOM 684 C C . GLU A 1 86 ? -8.180 -13.603 3.374 1.00 89.94 86 GLU A C 1
ATOM 686 O O . GLU A 1 86 ? -8.655 -14.674 3.751 1.00 89.94 86 GLU A O 1
ATOM 691 N N . ILE A 1 87 ? -8.526 -12.442 3.936 1.00 89.19 87 ILE A N 1
ATOM 692 C CA . ILE A 1 87 ? -9.461 -12.321 5.066 1.00 89.19 87 ILE A CA 1
ATOM 693 C C . ILE A 1 87 ? -10.881 -12.024 4.582 1.00 89.19 87 ILE A C 1
ATOM 695 O O . ILE A 1 87 ? -11.858 -12.467 5.188 1.00 89.19 87 ILE A O 1
ATOM 699 N N . VAL A 1 88 ? -11.001 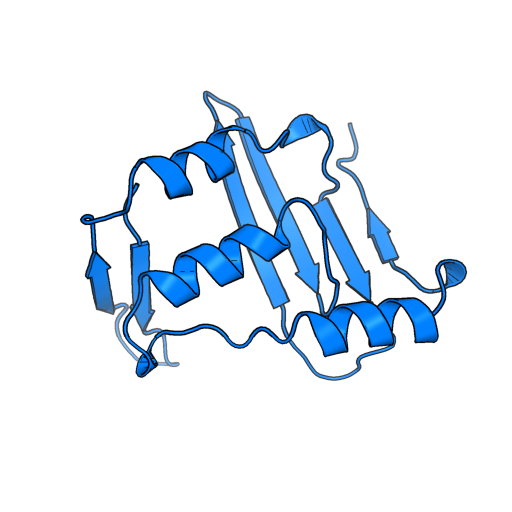-11.229 3.523 1.00 90.31 88 VAL A N 1
ATOM 700 C CA . VAL A 1 88 ? -12.279 -10.667 3.087 1.00 90.31 88 VAL A CA 1
ATOM 701 C C . VAL A 1 88 ? -12.992 -11.600 2.098 1.00 90.31 88 VAL A C 1
ATOM 703 O O . VAL A 1 88 ? -12.338 -12.349 1.369 1.00 90.31 88 VAL A O 1
ATOM 706 N N . PRO A 1 89 ? -14.335 -11.560 2.026 1.00 92.19 89 PRO A N 1
ATOM 707 C CA . PRO A 1 89 ? -15.088 -12.269 0.993 1.00 92.19 89 PRO A CA 1
ATOM 708 C C . PRO A 1 89 ? -14.660 -11.859 -0.422 1.00 92.19 89 PRO A C 1
ATOM 710 O O . PRO A 1 89 ? -14.283 -10.709 -0.635 1.00 92.19 89 PRO A O 1
ATOM 713 N N . ASP A 1 90 ? -14.823 -12.754 -1.402 1.00 93.75 90 ASP A N 1
ATOM 714 C CA . ASP A 1 90 ? -14.365 -12.544 -2.788 1.00 93.75 90 ASP A CA 1
ATOM 715 C C . ASP A 1 90 ? -14.798 -11.203 -3.393 1.00 93.75 90 ASP A C 1
ATOM 717 O O . ASP A 1 90 ? -13.987 -10.509 -3.997 1.00 93.75 90 ASP A O 1
ATOM 721 N N . LYS A 1 91 ? -16.051 -10.790 -3.161 1.00 93.62 91 LYS A N 1
ATOM 722 C CA . LYS A 1 91 ? -16.602 -9.523 -3.675 1.00 93.62 91 LYS A CA 1
ATOM 723 C C . LYS A 1 91 ? -15.936 -8.256 -3.117 1.00 93.62 91 LYS A C 1
ATOM 725 O O . LYS A 1 91 ? -16.183 -7.175 -3.635 1.00 93.62 91 LYS A O 1
ATOM 730 N N . PHE A 1 92 ? -15.161 -8.377 -2.040 1.00 92.06 92 PHE A N 1
ATOM 731 C CA . PHE A 1 92 ? -14.433 -7.279 -1.398 1.00 92.06 92 PHE A CA 1
ATOM 732 C C . PHE A 1 92 ? -12.916 -7.399 -1.578 1.00 92.06 92 PHE A C 1
ATOM 734 O O . PHE A 1 92 ? -12.171 -6.589 -1.032 1.00 92.06 92 PHE A O 1
ATOM 741 N N . LYS A 1 93 ? -12.430 -8.400 -2.322 1.00 92.94 93 LYS A N 1
ATOM 742 C CA . LYS A 1 93 ? -11.005 -8.495 -2.632 1.00 92.94 93 LYS A CA 1
ATOM 743 C C . LYS A 1 93 ? -10.595 -7.311 -3.502 1.00 92.94 93 LYS A C 1
ATOM 745 O O . LYS A 1 93 ? -11.238 -7.001 -4.501 1.00 92.94 93 LYS A O 1
ATOM 750 N N . MET A 1 94 ? -9.506 -6.659 -3.120 1.00 90.06 94 MET A N 1
ATOM 751 C CA . MET A 1 94 ? -8.868 -5.628 -3.925 1.00 90.06 94 MET A CA 1
ATOM 752 C C . MET A 1 94 ? -8.183 -6.265 -5.127 1.00 90.06 94 MET A C 1
ATOM 754 O O . MET A 1 94 ? -7.554 -7.320 -5.001 1.00 90.06 94 MET A O 1
ATOM 758 N N . TYR A 1 95 ? -8.227 -5.586 -6.270 1.00 88.00 95 TYR A N 1
ATOM 759 C CA . TYR A 1 95 ? -7.379 -5.952 -7.395 1.00 88.00 95 TYR A CA 1
ATOM 760 C C . TYR A 1 95 ? -5.900 -5.824 -7.007 1.00 88.00 95 TYR A C 1
ATOM 762 O O . TYR A 1 95 ? -5.471 -4.812 -6.434 1.00 88.00 95 TYR A O 1
ATOM 770 N N . TYR A 1 96 ? -5.139 -6.882 -7.284 1.00 90.12 96 TYR A N 1
ATOM 771 C CA . TYR A 1 96 ? -3.713 -6.957 -7.004 1.00 90.12 96 TYR A CA 1
ATOM 772 C C . TYR A 1 96 ? -3.083 -8.123 -7.770 1.00 90.12 96 TYR A C 1
ATOM 774 O O . TYR A 1 96 ? -3.274 -9.284 -7.406 1.00 90.12 96 TYR A O 1
ATOM 782 N N . ASP A 1 97 ? -2.319 -7.798 -8.810 1.00 90.56 97 ASP A N 1
ATOM 783 C CA . ASP A 1 97 ? -1.498 -8.757 -9.544 1.00 90.56 97 ASP A CA 1
ATOM 784 C C . ASP A 1 97 ? -0.022 -8.496 -9.241 1.00 90.56 97 ASP A C 1
ATOM 786 O O . ASP A 1 97 ? 0.609 -7.581 -9.768 1.00 90.56 97 ASP A O 1
ATOM 790 N N . LYS A 1 98 ? 0.536 -9.296 -8.333 1.00 92.56 98 LYS A N 1
ATOM 791 C CA . LYS A 1 98 ? 1.941 -9.183 -7.940 1.00 92.56 98 LYS A CA 1
ATOM 792 C C . LYS A 1 98 ? 2.894 -9.440 -9.105 1.00 92.56 98 LYS A C 1
ATOM 794 O O . LYS A 1 98 ? 3.928 -8.780 -9.180 1.00 92.56 98 LYS A O 1
ATOM 799 N N . ALA A 1 99 ? 2.595 -10.435 -9.940 1.00 93.62 99 ALA A N 1
ATOM 800 C CA . ALA A 1 99 ? 3.500 -10.854 -11.001 1.00 93.62 99 ALA A CA 1
ATOM 801 C C . ALA A 1 99 ? 3.593 -9.758 -12.064 1.00 93.62 99 ALA A C 1
ATOM 803 O O . ALA A 1 99 ? 4.699 -9.338 -12.399 1.00 93.62 99 ALA A O 1
ATOM 804 N N . ASP A 1 100 ? 2.444 -9.222 -12.480 1.00 92.25 100 ASP A N 1
ATOM 805 C CA . ASP A 1 100 ? 2.373 -8.126 -13.447 1.00 92.25 100 ASP A CA 1
ATOM 806 C C . ASP A 1 100 ? 3.042 -6.845 -12.929 1.00 92.25 100 ASP A C 1
ATOM 808 O O . ASP A 1 100 ? 3.788 -6.192 -13.659 1.00 92.25 100 ASP A O 1
ATOM 812 N N . LEU A 1 101 ? 2.856 -6.502 -11.647 1.00 92.19 101 LEU A N 1
ATOM 813 C CA . LEU A 1 101 ? 3.514 -5.332 -11.058 1.00 92.19 101 LEU A CA 1
ATOM 814 C C . LEU A 1 101 ? 5.043 -5.474 -11.042 1.00 92.19 101 LEU A C 1
ATOM 816 O O . LEU A 1 101 ? 5.744 -4.503 -11.323 1.00 92.19 101 LEU A O 1
ATOM 820 N N . ILE A 1 102 ? 5.571 -6.660 -10.719 1.00 94.31 102 ILE A N 1
ATOM 821 C CA . ILE A 1 102 ? 7.019 -6.917 -10.717 1.00 94.31 102 ILE A CA 1
ATOM 822 C C . ILE A 1 102 ? 7.570 -6.872 -12.145 1.00 94.31 102 ILE A C 1
ATOM 824 O O . ILE A 1 102 ? 8.519 -6.133 -12.402 1.00 94.31 102 ILE A O 1
ATOM 828 N N . GLU A 1 103 ? 6.947 -7.590 -13.082 1.00 94.56 103 GLU A N 1
ATOM 829 C CA . GLU A 1 103 ? 7.358 -7.603 -14.490 1.00 94.56 103 GLU A CA 1
ATOM 830 C C . GLU A 1 103 ? 7.321 -6.188 -15.090 1.00 94.56 103 GLU A C 1
ATOM 832 O O . GLU A 1 103 ? 8.250 -5.747 -15.772 1.00 94.56 103 GLU A O 1
ATOM 837 N N . SER A 1 104 ? 6.277 -5.420 -14.778 1.00 92.94 104 SER A N 1
ATOM 838 C CA . SER A 1 104 ? 6.139 -4.040 -15.235 1.00 92.94 104 SER A CA 1
ATOM 839 C C . SER A 1 104 ? 7.177 -3.097 -14.628 1.00 92.94 104 SER A C 1
ATOM 841 O O . SER A 1 104 ? 7.577 -2.143 -15.298 1.00 92.94 104 SER A O 1
ATOM 843 N N . LEU A 1 105 ? 7.639 -3.328 -13.394 1.00 93.00 105 LEU A N 1
ATOM 844 C CA . LEU A 1 105 ? 8.756 -2.568 -12.819 1.00 93.00 105 LEU A CA 1
ATOM 845 C C . LEU A 1 105 ? 10.073 -2.875 -13.531 1.00 93.00 105 LEU A C 1
ATOM 847 O O . LEU A 1 105 ? 10.820 -1.950 -13.857 1.00 93.00 105 LEU A O 1
ATOM 851 N N . GLU A 1 106 ? 10.344 -4.153 -13.791 1.00 93.81 106 GLU A N 1
ATOM 852 C CA . GLU A 1 106 ? 11.542 -4.589 -14.513 1.00 93.81 106 GLU A CA 1
ATOM 853 C C . GLU A 1 106 ? 11.581 -3.986 -15.920 1.00 93.81 106 GLU A C 1
ATOM 855 O O . GLU A 1 106 ? 12.592 -3.405 -16.319 1.00 93.81 106 GLU A O 1
ATOM 860 N N . ARG A 1 107 ? 10.452 -4.036 -16.638 1.00 94.31 107 ARG A N 1
ATOM 861 C CA . ARG A 1 107 ? 10.310 -3.473 -17.986 1.00 94.31 107 ARG A CA 1
ATOM 862 C C . ARG A 1 107 ? 10.429 -1.948 -18.019 1.00 94.31 107 ARG A C 1
ATOM 864 O O . ARG A 1 107 ? 10.980 -1.414 -18.978 1.00 94.31 107 ARG A O 1
ATOM 871 N N . CYS A 1 108 ? 9.904 -1.246 -17.014 1.00 94.31 108 CYS A N 1
ATOM 872 C CA . CYS A 1 108 ? 9.946 0.219 -16.968 1.00 94.31 108 CYS A CA 1
ATOM 873 C C . CYS A 1 108 ? 11.371 0.758 -16.769 1.00 94.31 108 CYS A C 1
ATOM 875 O O . CYS A 1 108 ? 11.750 1.786 -17.333 1.00 94.31 108 CYS A O 1
ATOM 877 N N . GLY A 1 109 ? 12.176 0.032 -15.989 1.00 92.62 109 GLY A N 1
ATOM 878 C CA . GLY A 1 109 ? 13.538 0.418 -15.650 1.00 92.62 109 GLY A CA 1
ATOM 879 C C . GLY A 1 109 ? 13.602 1.465 -14.533 1.00 92.62 109 GLY A C 1
ATOM 880 O O . GLY A 1 109 ? 12.788 2.381 -14.430 1.00 92.62 109 GLY A O 1
ATOM 881 N N . GLN A 1 110 ? 14.625 1.345 -13.683 1.00 89.00 110 GLN A N 1
ATOM 882 C CA . GLN A 1 110 ? 14.745 2.127 -12.444 1.00 89.00 110 GLN A CA 1
ATOM 883 C C . GLN A 1 110 ? 14.805 3.645 -12.663 1.00 89.00 110 GLN A C 1
ATOM 885 O O . GLN A 1 110 ? 14.319 4.399 -11.827 1.00 89.00 110 GLN A O 1
ATOM 890 N N . SER A 1 111 ? 15.358 4.108 -13.787 1.00 91.88 111 SER A N 1
ATOM 891 C CA . SER A 1 111 ? 15.482 5.540 -14.091 1.00 91.88 111 SER A CA 1
ATOM 892 C C . SER A 1 111 ? 14.145 6.244 -14.338 1.00 91.88 111 SER A C 1
ATOM 894 O O . SER A 1 111 ? 14.099 7.471 -14.303 1.00 91.88 111 SER A O 1
ATOM 896 N N . GLN A 1 112 ? 13.072 5.493 -14.594 1.00 93.50 112 GLN A N 1
ATOM 897 C CA . GLN A 1 112 ? 11.737 6.043 -14.836 1.00 93.50 112 GLN A CA 1
ATOM 898 C C . GLN A 1 112 ? 10.847 6.023 -13.588 1.00 93.50 112 GLN A C 1
ATOM 900 O O . GLN A 1 112 ? 9.824 6.708 -13.552 1.00 93.50 112 GLN A O 1
ATOM 905 N N . ILE A 1 113 ? 11.229 5.261 -12.562 1.00 95.06 113 ILE A N 1
ATOM 906 C CA . ILE A 1 113 ? 10.463 5.136 -11.323 1.00 95.06 113 ILE A CA 1
ATOM 907 C C . ILE A 1 113 ? 10.477 6.463 -10.567 1.00 95.06 113 ILE A C 1
ATOM 909 O O . ILE A 1 113 ? 11.519 7.091 -10.384 1.00 95.06 113 ILE A O 1
ATOM 913 N N . ARG A 1 114 ? 9.301 6.880 -10.092 1.00 94.50 114 ARG A N 1
ATOM 914 C CA . ARG A 1 114 ? 9.140 8.112 -9.317 1.00 94.50 114 ARG A CA 1
ATOM 915 C C . ARG A 1 114 ? 8.995 7.771 -7.845 1.00 94.50 114 ARG A C 1
ATOM 917 O O . ARG A 1 114 ? 8.107 7.008 -7.471 1.00 94.50 114 ARG A O 1
ATOM 924 N N . MET A 1 115 ? 9.859 8.354 -7.022 1.00 95.50 115 MET A N 1
ATOM 925 C CA . MET A 1 115 ? 9.848 8.189 -5.571 1.00 95.50 115 MET A CA 1
ATOM 926 C C . MET A 1 115 ? 10.046 9.539 -4.894 1.00 95.50 115 MET A C 1
ATOM 928 O O . MET A 1 115 ? 10.823 10.361 -5.380 1.00 95.50 115 MET A O 1
ATOM 932 N N . SER A 1 116 ? 9.376 9.756 -3.767 1.00 95.62 116 SER A N 1
ATOM 933 C CA . SER A 1 116 ? 9.664 10.890 -2.888 1.00 95.62 116 SER A CA 1
ATOM 934 C C . SER A 1 116 ? 9.614 10.484 -1.421 1.00 95.62 116 SER A C 1
ATOM 936 O O . SER A 1 116 ? 8.995 9.487 -1.037 1.00 95.62 116 SER A O 1
ATOM 938 N N . TRP A 1 117 ? 10.301 11.275 -0.607 1.00 94.1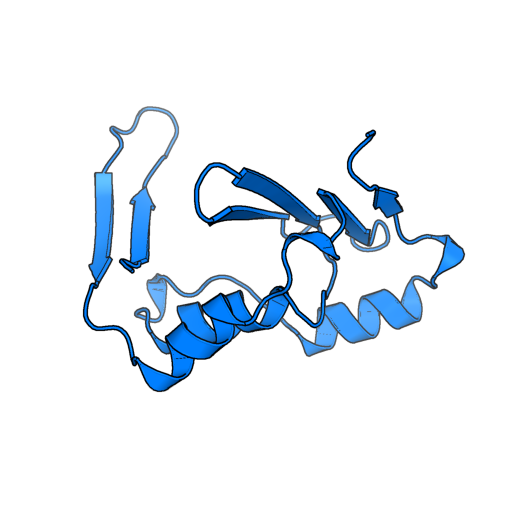2 117 TRP A N 1
ATOM 939 C CA . TRP A 1 117 ? 10.446 11.105 0.834 1.00 94.12 117 TRP A CA 1
ATOM 940 C C . TRP A 1 117 ? 9.852 12.323 1.538 1.00 94.12 117 TRP A C 1
ATOM 942 O O . TRP A 1 117 ? 9.648 13.352 0.894 1.00 94.12 117 TRP A O 1
ATOM 952 N N . ASP A 1 118 ? 9.558 12.197 2.831 1.00 86.00 118 ASP A N 1
ATOM 953 C CA . ASP A 1 118 ? 9.173 13.352 3.643 1.00 86.00 118 ASP A CA 1
ATOM 954 C C . ASP A 1 118 ? 10.272 14.427 3.548 1.00 86.00 118 ASP A C 1
ATOM 956 O O . ASP A 1 118 ? 11.459 14.133 3.729 1.00 86.00 118 ASP A O 1
ATOM 960 N N . GLU A 1 119 ? 9.885 15.664 3.239 1.00 67.88 119 GLU A N 1
ATOM 961 C CA . GLU A 1 119 ? 10.762 16.818 3.428 1.00 67.88 119 GLU A CA 1
ATOM 962 C C . GLU A 1 119 ? 10.857 17.048 4.942 1.00 67.88 119 GLU A C 1
ATOM 964 O O . GLU A 1 119 ? 9.855 17.363 5.583 1.00 67.88 119 GLU A O 1
ATOM 969 N N . ASN A 1 120 ? 12.033 16.782 5.521 1.00 52.47 120 ASN A N 1
ATOM 970 C CA . ASN A 1 120 ? 12.300 17.034 6.943 1.00 52.47 120 ASN A CA 1
ATOM 971 C C . ASN A 1 120 ? 12.170 18.518 7.297 1.00 52.47 120 ASN A C 1
ATOM 973 O O . ASN A 1 120 ? 12.674 19.349 6.506 1.00 52.47 120 ASN A O 1
#

pLDDT: mean 87.9, std 8.11, range [52.47, 96.81]

Foldseek 3Di:
DKDWDWDDDVPDDTDTPDMDPPADPVLVVLVVVQPLQPAAQEKEDVLDPDDDKDWDWDDDPPDIGIHIYYLADDPSPLVVLVRVQVVDPPVPRDDDDPVNSVVSDVVSDPVRMDTGHDDD

Organism: NCBI:txid76595